Protein AF-Q15423-F1 (afdb_monomer_lite)

Foldseek 3Di:
DVVVVVVVVVVVVVVLLVVLQVVLVVLLVVLVVVCVVVVDPPCVVVSVVRSCVRSVVSDPSSND

Secondary structure (DSSP, 8-state):
-HHHHHHHHHHHHHHHHHHHHHHHHHHHHHHHHHHHHH--TT-HHHHHHHHHHHHHTT-GGGG-

Radius of gyration: 16.39 Å; chains: 1; bounding box: 32×15×52 Å

pLDDT: mean 90.85, std 9.76, range [62.34, 98.0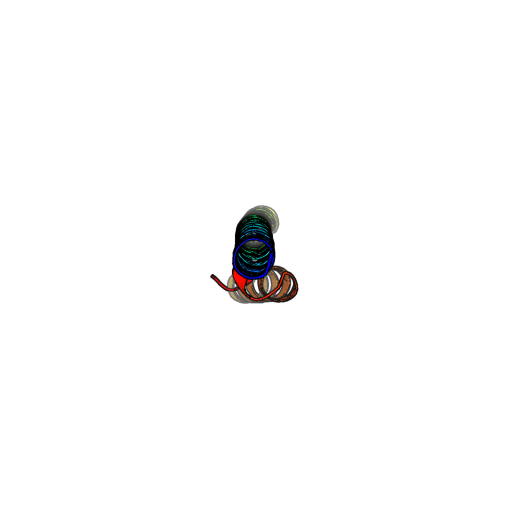]

InterPro domains:
  IPR000096 Serum amyloid A protein [PF00277] (16-62)
  IPR000096 Serum amyloid A protein [PR00306] (17-36)
  IPR000096 Serum amyloid A protein [PR00306] (37-56)
  IPR000096 Serum amyloid A protein [PR00306] (57-64)
  IPR000096 Serum amyloid A protein [SM00197] (14-64)

Structure (mmCIF, N/CA/C/O backbone):
data_AF-Q15423-F1
#
_entry.id   AF-Q15423-F1
#
loop_
_atom_site.group_PDB
_atom_site.id
_atom_site.type_symbol
_atom_site.label_atom_id
_atom_site.label_alt_id
_atom_site.label_comp_id
_atom_site.label_asym_id
_atom_site.label_entity_id
_atom_site.label_seq_id
_atom_site.pdbx_PDB_ins_code
_atom_site.Cartn_x
_atom_site.Cartn_y
_atom_site.Cartn_z
_atom_site.occupancy
_atom_site.B_iso_or_equiv
_atom_site.auth_seq_id
_atom_site.auth_comp_id
_atom_site.auth_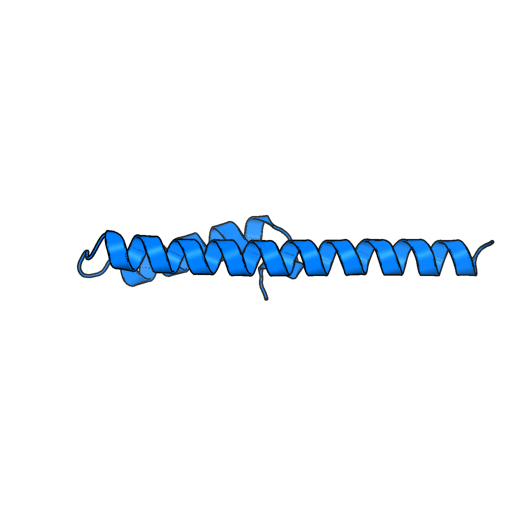asym_id
_atom_site.auth_atom_id
_atom_site.pdbx_PDB_model_num
ATOM 1 N N . VAL A 1 1 ? 20.130 -0.283 -32.528 1.00 63.91 1 VAL A N 1
ATOM 2 C CA . VAL A 1 1 ? 18.663 -0.488 -32.417 1.00 63.91 1 VAL A CA 1
ATOM 3 C C . VAL A 1 1 ? 18.310 -1.536 -31.359 1.00 63.91 1 VAL A C 1
ATOM 5 O O . VAL A 1 1 ? 17.560 -1.206 -30.453 1.00 63.91 1 VAL A O 1
ATOM 8 N N . PHE A 1 2 ? 18.885 -2.748 -31.392 1.00 65.38 2 PHE A N 1
ATOM 9 C CA . PHE A 1 2 ? 18.536 -3.835 -30.454 1.00 65.38 2 PHE A CA 1
ATOM 10 C C . PHE A 1 2 ? 18.825 -3.521 -28.965 1.00 65.38 2 PHE A C 1
ATOM 12 O O . PHE A 1 2 ? 17.935 -3.656 -28.132 1.00 65.38 2 PHE A O 1
ATOM 19 N N . CYS A 1 3 ? 20.013 -3.000 -28.622 1.00 62.34 3 CYS A N 1
ATOM 20 C CA . CYS A 1 3 ? 20.340 -2.635 -27.230 1.00 62.34 3 CYS A CA 1
ATOM 21 C C . CYS A 1 3 ? 19.477 -1.489 -26.681 1.00 62.34 3 CYS A C 1
ATOM 23 O O . CYS A 1 3 ? 19.114 -1.497 -25.511 1.00 62.34 3 CYS A O 1
ATOM 25 N N . SER A 1 4 ? 19.114 -0.520 -27.524 1.00 75.62 4 SER A N 1
ATOM 26 C CA . SER A 1 4 ? 18.254 0.608 -27.145 1.00 75.62 4 SER A CA 1
ATOM 27 C C . SER A 1 4 ? 16.834 0.146 -26.796 1.00 75.62 4 SER A C 1
ATOM 29 O O . SER A 1 4 ? 16.223 0.690 -25.882 1.00 75.62 4 SER A O 1
ATOM 31 N N . LEU A 1 5 ? 16.330 -0.886 -27.486 1.00 75.06 5 LEU A N 1
ATOM 32 C CA . LEU A 1 5 ? 15.028 -1.494 -27.206 1.00 75.06 5 LEU A CA 1
ATOM 33 C C . LEU A 1 5 ? 15.042 -2.260 -25.873 1.00 75.06 5 LEU A C 1
ATOM 35 O O . LEU A 1 5 ? 14.140 -2.079 -25.061 1.00 75.06 5 LEU A O 1
ATOM 39 N N . VAL A 1 6 ? 16.086 -3.062 -25.623 1.00 73.75 6 VAL A N 1
ATOM 40 C CA . VAL A 1 6 ? 16.255 -3.799 -24.357 1.00 73.75 6 VAL A CA 1
ATOM 41 C C . VAL A 1 6 ? 16.387 -2.834 -23.180 1.00 73.75 6 VAL A C 1
ATOM 43 O O . VAL A 1 6 ? 15.682 -2.992 -22.189 1.00 73.75 6 VAL A O 1
ATOM 46 N N . LEU A 1 7 ? 17.214 -1.789 -23.301 1.00 73.19 7 LEU A N 1
ATOM 47 C CA . LEU A 1 7 ? 17.336 -0.757 -22.267 1.00 73.19 7 LEU A CA 1
ATOM 48 C C . LEU A 1 7 ? 16.006 -0.025 -22.044 1.00 73.19 7 LEU A C 1
ATOM 50 O O . LEU A 1 7 ? 15.615 0.167 -20.900 1.00 73.19 7 LEU A O 1
ATOM 54 N N . GLY A 1 8 ? 15.270 0.309 -23.108 1.00 76.50 8 GLY A N 1
ATOM 55 C CA . GLY A 1 8 ? 13.954 0.945 -23.000 1.00 76.50 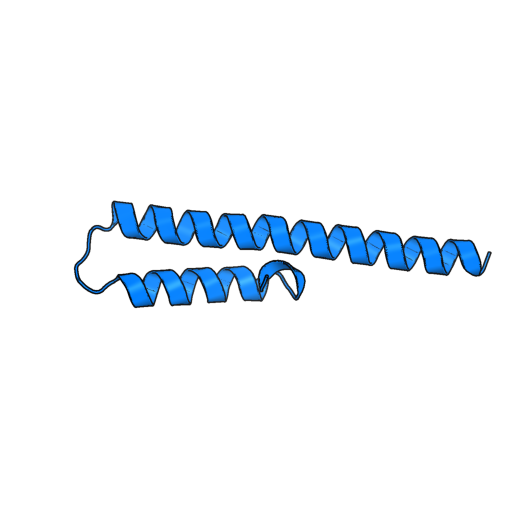8 GLY A CA 1
ATOM 56 C C . GLY A 1 8 ? 12.908 0.081 -22.284 1.00 76.50 8 GLY A C 1
ATOM 57 O O . GLY A 1 8 ? 12.176 0.588 -21.434 1.00 76.50 8 GLY A O 1
ATOM 58 N N . VAL A 1 9 ? 12.852 -1.224 -22.578 1.00 78.00 9 VAL A N 1
ATOM 59 C CA . VAL A 1 9 ? 11.950 -2.172 -21.897 1.00 78.00 9 VAL A CA 1
ATOM 60 C C . VAL A 1 9 ? 12.345 -2.342 -20.430 1.00 78.00 9 VAL A C 1
ATOM 62 O O . VAL A 1 9 ? 11.481 -2.253 -19.558 1.00 78.00 9 VAL A O 1
ATOM 65 N N . SER A 1 10 ? 13.640 -2.500 -20.143 1.00 78.19 10 SER A N 1
ATOM 66 C CA . SER A 1 10 ? 14.156 -2.614 -18.776 1.00 78.19 10 SER A CA 1
ATOM 67 C C . SER A 1 10 ? 13.879 -1.357 -17.948 1.00 78.19 10 SER A C 1
ATOM 69 O O . SER A 1 10 ? 13.403 -1.461 -16.820 1.00 78.19 10 SER A O 1
ATOM 71 N N . SER A 1 11 ? 14.094 -0.162 -18.511 1.00 82.50 11 SER A N 1
ATOM 72 C CA . SER A 1 11 ? 13.779 1.103 -17.840 1.00 82.50 11 SER A CA 1
ATOM 73 C C . SER A 1 11 ? 12.282 1.250 -17.577 1.00 82.50 11 SER A C 1
ATOM 75 O O . SER A 1 11 ? 11.895 1.621 -16.472 1.00 82.50 11 SER A O 1
ATOM 77 N N . ARG A 1 12 ? 11.420 0.918 -18.550 1.00 87.44 12 ARG A N 1
ATOM 78 C CA . ARG A 1 12 ? 9.963 0.994 -18.366 1.00 87.44 12 ARG A CA 1
ATOM 79 C C . ARG A 1 12 ? 9.474 0.026 -17.288 1.00 87.44 12 ARG A C 1
ATOM 81 O O . ARG A 1 12 ? 8.702 0.438 -16.431 1.00 87.44 12 ARG A O 1
ATOM 88 N N . SER A 1 13 ? 9.961 -1.216 -17.295 1.00 91.00 13 SER A N 1
ATOM 89 C CA . SER A 1 13 ? 9.638 -2.212 -16.266 1.00 91.00 13 SER A CA 1
ATOM 90 C C . SER A 1 13 ? 10.086 -1.764 -14.873 1.00 91.00 13 SER A C 1
ATOM 92 O O . SER A 1 13 ? 9.361 -1.970 -13.905 1.00 91.00 13 SER A O 1
ATOM 94 N N . PHE A 1 14 ? 11.257 -1.131 -14.768 1.00 92.56 14 PHE A N 1
ATOM 95 C CA . PHE A 1 14 ? 11.778 -0.620 -13.502 1.00 92.56 14 PHE A CA 1
ATOM 96 C C . PHE A 1 14 ? 10.932 0.535 -12.952 1.00 92.56 14 PHE A C 1
ATOM 98 O O . PHE A 1 14 ? 10.563 0.522 -11.780 1.00 92.56 14 PHE A O 1
ATOM 105 N N . PHE A 1 15 ? 10.561 1.508 -13.792 1.00 94.69 15 PHE A N 1
ATOM 106 C CA . PHE A 1 15 ? 9.691 2.606 -13.360 1.00 94.69 15 PHE A CA 1
ATOM 107 C C . PHE A 1 15 ? 8.285 2.132 -12.982 1.00 94.69 15 PHE A C 1
ATOM 109 O O . PHE A 1 15 ? 7.732 2.635 -12.007 1.00 94.69 15 PHE A O 1
ATOM 116 N N . SER A 1 16 ? 7.724 1.152 -13.701 1.00 94.94 16 SER A N 1
ATOM 117 C CA . SER A 1 16 ? 6.458 0.517 -13.317 1.00 94.94 16 SER A CA 1
ATOM 118 C C . SER A 1 16 ? 6.562 -0.129 -11.937 1.00 94.94 16 SER A C 1
ATOM 120 O O . SER A 1 16 ? 5.763 0.195 -11.067 1.00 94.94 16 SER A O 1
ATOM 122 N N . PHE A 1 17 ? 7.601 -0.933 -11.693 1.00 95.31 17 PHE A N 1
ATOM 123 C CA . PHE A 1 17 ? 7.829 -1.567 -10.392 1.00 95.31 17 PHE A CA 1
ATOM 124 C C . PHE A 1 17 ? 7.947 -0.549 -9.246 1.00 95.31 17 PHE A C 1
ATOM 126 O O . PHE A 1 17 ? 7.320 -0.715 -8.203 1.00 95.31 17 PHE A O 1
ATOM 133 N N . LEU A 1 18 ? 8.708 0.536 -9.437 1.00 96.19 18 LEU A N 1
ATOM 134 C CA . LEU A 1 18 ? 8.827 1.593 -8.426 1.00 96.19 18 LEU A CA 1
ATOM 135 C C . LEU A 1 18 ? 7.498 2.314 -8.168 1.00 96.19 18 LEU A C 1
ATOM 137 O O . LEU A 1 18 ? 7.198 2.646 -7.022 1.00 96.19 18 LEU A O 1
ATOM 141 N N . GLY A 1 19 ? 6.705 2.554 -9.215 1.00 96.81 19 GLY A N 1
ATOM 142 C CA . GLY A 1 19 ? 5.371 3.137 -9.082 1.00 96.81 19 GLY A CA 1
ATOM 143 C C . GLY A 1 19 ? 4.432 2.237 -8.278 1.00 96.81 19 GLY A C 1
ATOM 144 O O . GLY A 1 19 ? 3.778 2.706 -7.350 1.00 96.81 19 GLY A O 1
ATOM 145 N N . GLU A 1 20 ? 4.426 0.938 -8.580 1.00 97.81 20 GLU A N 1
ATOM 146 C CA . GLU A 1 20 ? 3.650 -0.068 -7.848 1.00 97.81 20 GLU A CA 1
ATOM 147 C C . GLU A 1 20 ? 4.064 -0.152 -6.373 1.00 97.81 20 GLU A C 1
ATOM 149 O O . GLU A 1 20 ? 3.198 -0.197 -5.503 1.00 97.81 20 GLU A O 1
ATOM 154 N N . ALA A 1 21 ? 5.369 -0.113 -6.082 1.00 96.81 21 ALA A N 1
ATOM 155 C CA . ALA A 1 21 ? 5.890 -0.132 -4.715 1.00 96.81 21 ALA A CA 1
ATOM 156 C C . ALA A 1 21 ? 5.500 1.118 -3.918 1.00 96.81 21 ALA A C 1
ATOM 158 O O . ALA A 1 21 ? 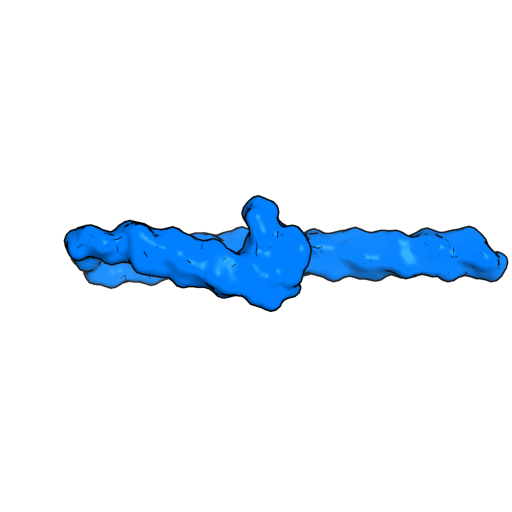5.080 1.023 -2.764 1.00 96.81 21 ALA A O 1
ATOM 159 N N . PHE A 1 22 ? 5.587 2.297 -4.537 1.00 97.31 22 PHE A N 1
ATOM 160 C CA . PHE A 1 22 ? 5.157 3.541 -3.905 1.00 97.31 22 PHE A CA 1
ATOM 161 C C . PHE A 1 22 ? 3.656 3.528 -3.587 1.00 97.31 22 PHE A C 1
ATOM 163 O O . PHE A 1 22 ? 3.241 3.890 -2.483 1.00 97.31 22 PHE A O 1
ATOM 170 N N . ASP A 1 23 ? 2.840 3.084 -4.541 1.00 98.00 23 ASP A N 1
ATOM 171 C CA . ASP A 1 23 ? 1.398 2.977 -4.354 1.00 98.00 23 ASP A CA 1
ATOM 172 C C . ASP A 1 23 ? 1.022 1.923 -3.302 1.00 98.00 23 ASP A C 1
ATOM 174 O O . ASP A 1 23 ? 0.154 2.190 -2.468 1.00 98.00 23 ASP A O 1
ATOM 178 N N . GLY A 1 24 ? 1.707 0.775 -3.280 1.00 97.62 24 GLY A N 1
ATOM 179 C CA . GLY A 1 24 ? 1.532 -0.254 -2.253 1.00 97.62 24 GLY A CA 1
ATOM 180 C C . GLY A 1 24 ? 1.850 0.266 -0.851 1.00 97.62 24 GLY A C 1
ATOM 181 O O . GLY A 1 24 ? 1.035 0.132 0.063 1.00 97.62 24 GLY A O 1
ATOM 182 N N . ALA A 1 25 ? 2.967 0.981 -0.686 1.00 97.12 25 ALA A N 1
ATOM 183 C CA . ALA A 1 25 ? 3.315 1.622 0.583 1.00 97.12 25 ALA A CA 1
ATOM 184 C C . ALA A 1 25 ? 2.255 2.650 1.029 1.00 97.12 25 ALA A C 1
ATOM 186 O O . ALA A 1 25 ? 1.922 2.745 2.214 1.00 97.12 25 ALA A O 1
ATOM 187 N N . ARG A 1 26 ? 1.676 3.403 0.084 1.00 97.69 26 ARG A N 1
ATOM 188 C CA . ARG A 1 26 ? 0.587 4.349 0.367 1.00 97.69 26 ARG A CA 1
ATOM 189 C C . ARG A 1 26 ? -0.695 3.641 0.812 1.00 97.69 26 ARG A C 1
ATOM 191 O O . ARG A 1 26 ? -1.395 4.158 1.684 1.00 97.69 26 ARG A O 1
ATOM 198 N N . ASP A 1 27 ? -1.011 2.484 0.242 1.00 98.00 27 ASP A N 1
ATOM 199 C CA . ASP A 1 27 ? -2.177 1.686 0.635 1.00 98.00 27 ASP A CA 1
ATOM 200 C C . ASP A 1 27 ? -1.992 1.076 2.035 1.00 98.00 27 ASP A C 1
ATOM 202 O O . ASP A 1 27 ? -2.907 1.139 2.861 1.00 98.00 27 ASP A O 1
ATOM 206 N N . MET A 1 28 ? -0.776 0.637 2.370 1.00 97.06 28 MET A N 1
ATOM 207 C CA . MET A 1 28 ? -0.416 0.216 3.730 1.00 97.06 28 MET A CA 1
ATOM 208 C C . MET A 1 28 ? -0.548 1.357 4.746 1.00 97.06 28 MET A C 1
ATOM 210 O O . MET A 1 28 ? -1.133 1.178 5.817 1.00 97.06 28 MET A O 1
ATOM 214 N N . TRP A 1 29 ? -0.074 2.559 4.399 1.00 96.62 29 TRP A N 1
ATOM 215 C CA . TRP A 1 29 ? -0.234 3.742 5.248 1.00 96.62 29 TRP A CA 1
ATOM 216 C C . TRP A 1 29 ? -1.708 4.069 5.507 1.00 96.62 29 TRP A C 1
ATOM 218 O O . TRP A 1 29 ? -2.098 4.355 6.640 1.00 96.62 29 TRP A O 1
ATOM 228 N N . ARG A 1 30 ? -2.550 4.019 4.468 1.00 97.88 30 ARG A N 1
ATOM 229 C CA . ARG A 1 30 ? -3.999 4.230 4.606 1.00 97.88 30 ARG A CA 1
ATOM 230 C C . ARG A 1 30 ? -4.634 3.182 5.506 1.00 97.88 30 ARG A C 1
ATOM 232 O O . ARG A 1 30 ? -5.416 3.536 6.378 1.00 97.88 30 ARG A O 1
ATOM 239 N N . ALA A 1 31 ? -4.267 1.912 5.345 1.00 96.69 31 ALA A N 1
ATOM 240 C CA . ALA A 1 31 ? -4.779 0.851 6.198 1.00 96.69 31 ALA A CA 1
ATOM 241 C C . ALA A 1 31 ? -4.454 1.082 7.680 1.00 96.69 31 ALA A C 1
ATOM 243 O O . ALA A 1 31 ? -5.330 0.915 8.527 1.00 96.69 31 ALA A O 1
ATOM 244 N N . TYR A 1 32 ? -3.239 1.544 7.975 1.00 94.81 32 TYR A N 1
ATOM 245 C CA . TYR A 1 32 ? -2.837 1.939 9.321 1.00 94.81 32 TYR A CA 1
ATOM 246 C C . TYR A 1 32 ? -3.602 3.170 9.837 1.00 94.81 32 TYR A C 1
ATOM 248 O O . TYR A 1 32 ? -4.029 3.188 10.991 1.00 94.81 32 TYR A O 1
ATOM 256 N N . SER A 1 33 ? -3.795 4.192 8.995 1.00 96.88 33 SER A N 1
ATOM 257 C CA . SER A 1 33 ? -4.558 5.397 9.352 1.00 96.88 33 SER A CA 1
ATOM 258 C C . SER A 1 33 ? -6.001 5.055 9.716 1.00 96.88 33 SER A C 1
ATOM 260 O O . SER A 1 33 ? -6.461 5.427 10.793 1.00 96.88 33 SER A O 1
ATOM 262 N N . ASP A 1 34 ? -6.683 4.281 8.872 1.00 97.06 34 ASP A N 1
ATOM 263 C CA . ASP A 1 34 ? -8.065 3.865 9.111 1.00 97.06 34 ASP A CA 1
ATOM 264 C C . ASP A 1 34 ? -8.179 2.974 10.355 1.00 97.06 34 ASP A C 1
ATOM 266 O O . ASP A 1 34 ? -9.142 3.090 11.104 1.00 97.06 34 ASP A O 1
ATOM 270 N N . MET A 1 35 ? -7.194 2.105 10.617 1.00 96.44 35 MET A N 1
ATOM 271 C CA . MET A 1 35 ? -7.153 1.299 11.843 1.00 96.44 35 MET A CA 1
ATOM 272 C C . MET A 1 35 ? -7.105 2.179 13.093 1.00 96.44 35 MET A C 1
ATOM 274 O O . MET A 1 35 ? -7.820 1.928 14.066 1.00 96.44 35 MET A O 1
ATOM 278 N N . ARG A 1 36 ? -6.260 3.217 13.068 1.00 95.19 36 ARG A N 1
ATOM 279 C CA . ARG A 1 36 ? -6.141 4.176 14.171 1.00 95.19 36 ARG A CA 1
ATOM 280 C C . ARG A 1 36 ? -7.411 4.989 14.360 1.00 95.19 36 ARG A C 1
ATOM 282 O O . ARG A 1 36 ? -7.790 5.237 15.499 1.00 95.19 36 ARG A O 1
ATOM 289 N N . GLU A 1 37 ? -8.039 5.404 13.267 1.00 96.44 37 GLU A N 1
ATOM 290 C CA . GLU A 1 37 ? -9.273 6.185 13.296 1.00 96.44 37 GLU A CA 1
ATOM 291 C C . GLU A 1 37 ? -10.470 5.348 13.764 1.00 96.44 37 GLU A C 1
ATOM 293 O O . GLU A 1 37 ? -11.243 5.799 14.605 1.00 96.44 37 GLU A O 1
ATOM 298 N N . ALA A 1 38 ? -10.589 4.105 13.289 1.00 94.75 38 ALA A N 1
ATOM 299 C CA . ALA A 1 38 ? -11.674 3.203 13.664 1.00 94.75 38 ALA A CA 1
ATOM 300 C C . ALA A 1 38 ? -11.642 2.817 15.152 1.00 94.75 38 ALA A C 1
ATOM 302 O O . ALA A 1 38 ? -12.699 2.567 15.729 1.00 94.75 38 ALA A O 1
ATOM 303 N N . ASN A 1 39 ? -10.449 2.747 15.762 1.00 93.62 39 ASN A N 1
ATOM 304 C CA . ASN A 1 39 ? -10.243 2.473 17.191 1.00 93.62 39 ASN A CA 1
ATOM 305 C C . ASN A 1 39 ? -11.079 1.285 17.721 1.00 93.62 39 ASN A C 1
ATOM 307 O O . ASN A 1 39 ? -11.663 1.328 18.806 1.00 93.62 39 ASN A O 1
ATOM 311 N N . TYR A 1 40 ? -11.178 0.221 16.920 1.00 92.69 40 TYR A N 1
ATOM 312 C CA . TYR A 1 40 ? -12.030 -0.931 17.208 1.00 92.69 40 TYR A CA 1
ATOM 313 C C . TYR A 1 40 ? -11.203 -2.131 17.675 1.00 92.69 40 TYR A C 1
ATOM 315 O O . TYR A 1 40 ? -10.264 -2.560 16.995 1.00 92.69 40 TYR A O 1
ATOM 323 N N . ILE A 1 41 ? -11.570 -2.709 18.821 1.00 91.38 41 ILE A N 1
ATOM 324 C CA . ILE A 1 41 ? -10.855 -3.842 19.422 1.00 91.38 41 ILE A CA 1
ATOM 325 C C . ILE A 1 41 ? -10.912 -5.054 18.481 1.00 91.38 41 ILE A C 1
ATOM 327 O O . ILE A 1 41 ? -11.978 -5.461 18.029 1.00 91.38 41 ILE A O 1
ATOM 331 N N . GLY A 1 42 ? -9.748 -5.643 18.191 1.00 91.69 42 GLY A N 1
ATOM 332 C CA . GLY A 1 42 ? -9.635 -6.843 17.354 1.00 91.69 42 GLY A CA 1
ATOM 333 C C . GLY A 1 42 ? -9.670 -6.596 15.841 1.00 91.69 42 GLY A C 1
ATOM 334 O O . GLY A 1 42 ? -9.639 -7.560 15.078 1.00 91.69 42 GLY A O 1
ATOM 335 N N . SER A 1 43 ? -9.695 -5.337 15.390 1.00 92.81 43 SER A N 1
ATOM 336 C CA . SER A 1 43 ? -9.722 -4.995 13.957 1.00 92.81 43 SER A CA 1
ATOM 337 C C . SER A 1 43 ? -8.352 -5.016 13.257 1.00 92.81 43 SER A C 1
ATOM 339 O O . SER A 1 43 ? -8.301 -5.000 12.030 1.00 92.81 43 SER A O 1
ATOM 341 N N . ASP A 1 44 ? -7.248 -5.124 14.001 1.00 93.12 44 ASP A N 1
ATOM 342 C CA . ASP A 1 44 ? -5.863 -5.131 13.490 1.00 93.12 44 ASP A CA 1
ATOM 343 C C . ASP A 1 44 ? -5.655 -6.085 12.297 1.00 93.12 44 ASP A C 1
ATOM 345 O O . ASP A 1 44 ? -5.234 -5.677 11.213 1.00 93.12 44 ASP A O 1
ATOM 349 N N . LYS A 1 45 ? -6.078 -7.347 12.446 1.00 95.75 45 LYS A N 1
ATOM 350 C CA . LYS A 1 45 ? -5.948 -8.368 11.394 1.00 95.75 45 LYS A CA 1
ATOM 351 C C . LYS A 1 45 ? -6.716 -8.012 10.123 1.00 95.75 45 LYS A C 1
ATOM 353 O O . LYS A 1 45 ? -6.269 -8.347 9.030 1.00 95.75 45 LYS A O 1
ATOM 358 N N . TYR A 1 46 ? -7.864 -7.350 10.260 1.00 96.19 46 TYR A N 1
ATOM 359 C CA . TYR A 1 46 ? -8.643 -6.895 9.114 1.00 96.19 46 TYR A CA 1
ATOM 360 C C . TYR A 1 46 ? -7.897 -5.795 8.356 1.00 96.19 46 TYR A C 1
ATOM 362 O O . TYR A 1 46 ? -7.763 -5.880 7.137 1.00 96.19 46 TYR A O 1
ATOM 370 N N . PHE A 1 47 ? -7.361 -4.797 9.062 1.00 96.75 47 PHE A N 1
ATOM 371 C CA . PHE A 1 47 ? -6.637 -3.700 8.425 1.00 96.75 47 PHE A CA 1
ATOM 372 C C . PHE A 1 47 ? -5.317 -4.154 7.800 1.00 96.75 47 PHE A C 1
ATOM 374 O O . PHE A 1 47 ? -5.015 -3.732 6.686 1.00 96.75 47 PHE A O 1
ATOM 381 N N . HIS A 1 48 ? -4.592 -5.083 8.427 1.00 95.62 48 HIS A N 1
ATOM 382 C CA . HIS A 1 48 ? -3.427 -5.716 7.809 1.00 95.62 48 HIS A CA 1
ATOM 383 C C . HIS A 1 48 ? -3.788 -6.506 6.549 1.00 95.62 48 HIS A C 1
ATOM 385 O O . HIS A 1 48 ? -3.145 -6.337 5.514 1.00 95.62 48 HIS A O 1
ATOM 391 N N . ALA A 1 49 ? -4.841 -7.326 6.602 1.00 96.75 49 ALA A N 1
ATOM 392 C CA . ALA A 1 49 ? -5.292 -8.078 5.436 1.00 96.75 49 ALA A CA 1
ATOM 393 C C . ALA A 1 49 ? -5.742 -7.151 4.298 1.00 96.75 49 ALA A C 1
ATOM 395 O O . ALA A 1 49 ? -5.384 -7.385 3.146 1.00 96.75 49 ALA A O 1
ATOM 396 N N . ARG A 1 50 ? -6.480 -6.078 4.611 1.00 97.44 50 ARG A N 1
ATOM 397 C CA . ARG A 1 50 ? -6.925 -5.083 3.628 1.00 97.44 50 ARG A CA 1
ATOM 398 C C . ARG A 1 50 ? -5.747 -4.329 3.013 1.00 97.44 50 ARG A C 1
ATOM 400 O O . ARG A 1 50 ? -5.686 -4.231 1.796 1.00 97.44 50 ARG A O 1
ATOM 407 N N . GLY A 1 51 ? -4.808 -3.853 3.833 1.00 96.94 51 GLY A N 1
ATOM 408 C CA . GLY A 1 51 ? -3.600 -3.172 3.363 1.00 96.94 51 GLY A CA 1
ATOM 409 C C . GLY A 1 51 ? -2.787 -4.047 2.411 1.00 96.94 51 GLY A C 1
ATOM 410 O O . GLY A 1 51 ? -2.522 -3.635 1.285 1.00 96.94 51 GLY A O 1
ATOM 411 N N . ASN A 1 52 ? -2.493 -5.290 2.809 1.00 96.38 52 ASN A N 1
ATOM 412 C CA . ASN A 1 52 ? -1.764 -6.240 1.964 1.00 96.38 52 ASN A CA 1
ATOM 413 C C . ASN A 1 52 ? -2.533 -6.571 0.679 1.00 96.38 52 ASN A C 1
ATOM 415 O O . ASN A 1 52 ? -1.935 -6.688 -0.386 1.00 96.38 52 ASN A O 1
ATOM 419 N N . TYR A 1 53 ? -3.858 -6.722 0.762 1.00 96.94 53 TYR A N 1
ATOM 420 C CA . TYR A 1 53 ? -4.701 -6.990 -0.400 1.00 96.94 53 TYR A CA 1
ATOM 421 C C . TYR A 1 53 ? -4.698 -5.825 -1.395 1.00 96.94 53 TYR A C 1
ATOM 423 O O . TYR A 1 53 ? -4.576 -6.052 -2.598 1.00 96.94 53 TYR A O 1
ATOM 431 N N . ASP A 1 54 ? -4.808 -4.586 -0.920 1.00 97.56 54 ASP A N 1
ATOM 432 C CA . ASP A 1 54 ? -4.799 -3.405 -1.784 1.00 97.56 54 ASP A CA 1
ATOM 433 C C . ASP A 1 54 ? -3.415 -3.155 -2.394 1.00 97.56 54 ASP A C 1
ATOM 435 O O . ASP A 1 54 ? -3.322 -2.871 -3.589 1.00 97.56 54 ASP A O 1
ATOM 439 N N . ALA A 1 55 ? -2.347 -3.383 -1.629 1.00 96.94 55 ALA A N 1
ATOM 440 C CA . ALA A 1 55 ? -0.978 -3.297 -2.119 1.00 96.94 55 ALA A CA 1
ATOM 441 C C . ALA A 1 55 ? -0.680 -4.385 -3.175 1.00 96.94 55 ALA A C 1
ATOM 443 O O . ALA A 1 55 ? -0.174 -4.086 -4.258 1.00 96.94 55 ALA A O 1
ATOM 444 N N . ALA A 1 56 ? -1.120 -5.628 -2.946 1.00 96.25 56 ALA A N 1
ATOM 445 C CA . ALA A 1 56 ? -0.975 -6.736 -3.895 1.00 96.25 56 ALA A CA 1
ATOM 446 C C . ALA A 1 56 ? -1.676 -6.493 -5.243 1.00 96.25 56 ALA A C 1
ATOM 448 O O . ALA A 1 56 ? -1.188 -6.932 -6.285 1.00 96.25 56 ALA A O 1
ATOM 449 N N . LYS A 1 57 ? -2.808 -5.774 -5.254 1.00 97.31 57 LYS A N 1
ATOM 450 C CA . LYS A 1 57 ? -3.506 -5.410 -6.501 1.00 97.31 57 LYS A CA 1
ATOM 451 C C . LYS A 1 57 ? -2.712 -4.455 -7.385 1.00 97.31 57 LYS A C 1
ATOM 453 O O . LYS A 1 57 ? -3.039 -4.344 -8.565 1.00 97.31 57 LYS A O 1
ATOM 458 N N . ARG A 1 58 ? -1.721 -3.738 -6.842 1.00 95.44 58 ARG A N 1
ATOM 459 C CA . ARG A 1 58 ? -0.896 -2.813 -7.631 1.00 95.44 58 ARG A CA 1
ATOM 460 C C . ARG A 1 58 ? 0.019 -3.553 -8.596 1.00 95.44 58 ARG A C 1
ATOM 462 O O . ARG A 1 58 ? 0.284 -3.029 -9.668 1.00 95.44 58 ARG A O 1
ATOM 469 N N . GLY A 1 59 ? 0.425 -4.771 -8.251 1.00 94.56 59 GLY A N 1
ATOM 470 C CA . GLY A 1 59 ? 1.340 -5.585 -9.039 1.00 94.56 59 GLY A CA 1
ATOM 471 C C . GLY A 1 59 ? 2.536 -6.055 -8.210 1.00 94.56 59 GLY A C 1
ATOM 472 O O . GLY A 1 59 ? 2.552 -5.875 -6.989 1.00 94.56 59 GLY A O 1
ATOM 473 N N . PRO A 1 60 ? 3.536 -6.679 -8.853 1.00 93.62 60 PRO A N 1
ATOM 474 C CA . PRO A 1 60 ? 4.721 -7.205 -8.181 1.00 93.62 60 PRO A CA 1
ATOM 475 C C . PRO A 1 60 ? 5.453 -6.195 -7.290 1.00 93.62 60 PRO A C 1
ATOM 477 O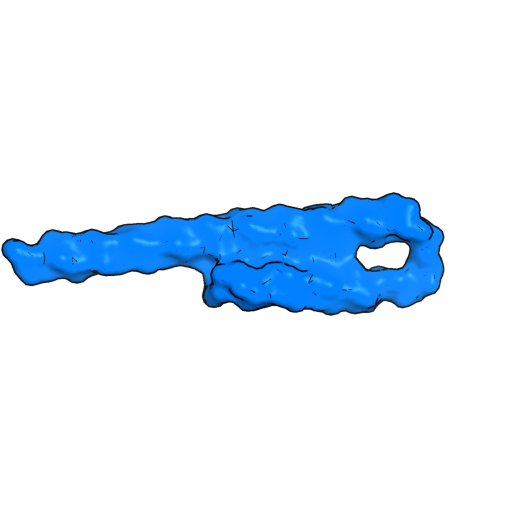 O . PRO A 1 60 ? 6.005 -6.600 -6.271 1.00 93.62 60 PRO A O 1
ATOM 480 N N . GLY A 1 61 ? 5.454 -4.903 -7.637 1.00 92.62 61 GLY A N 1
ATOM 481 C CA . GLY A 1 61 ? 6.080 -3.872 -6.805 1.00 92.62 61 GLY A CA 1
ATOM 482 C C . GLY A 1 61 ? 5.321 -3.576 -5.514 1.00 92.62 61 GLY A C 1
ATOM 483 O O . GLY A 1 61 ? 5.944 -3.256 -4.509 1.00 92.62 61 GLY A O 1
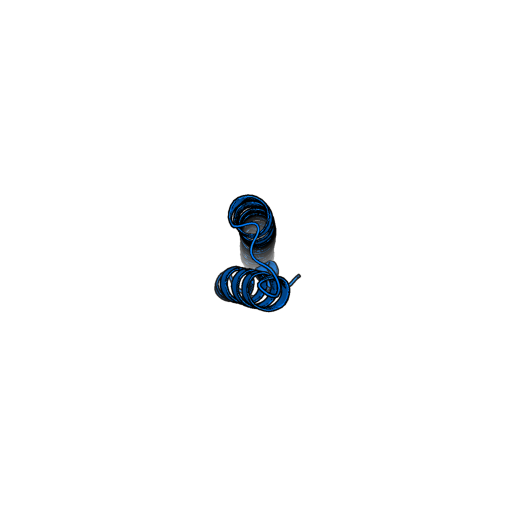ATOM 484 N N . GLY A 1 62 ? 3.995 -3.731 -5.503 1.00 88.38 62 GLY A N 1
ATOM 485 C CA . GLY A 1 62 ? 3.158 -3.425 -4.340 1.00 88.38 62 GLY A CA 1
ATOM 486 C C . GLY A 1 62 ? 3.168 -4.492 -3.241 1.00 88.38 62 GLY A C 1
ATOM 487 O O . GLY A 1 62 ? 2.671 -4.241 -2.153 1.00 88.38 62 GLY A O 1
ATOM 488 N N . LEU A 1 63 ? 3.729 -5.675 -3.498 1.00 81.12 63 LEU A N 1
ATOM 489 C CA . LEU A 1 63 ? 3.857 -6.757 -2.510 1.00 81.12 63 LEU A CA 1
ATOM 490 C C . LEU A 1 63 ? 5.052 -6.589 -1.553 1.00 81.12 63 LEU A C 1
ATOM 492 O O . LEU A 1 63 ? 5.174 -7.382 -0.618 1.00 81.12 63 LEU A O 1
ATOM 496 N N . GLY A 1 64 ? 5.950 -5.641 -1.854 1.00 62.91 64 GLY A N 1
ATOM 497 C CA . GLY A 1 64 ? 7.232 -5.432 -1.172 1.00 62.91 64 GLY A CA 1
ATOM 498 C C . GLY A 1 64 ? 7.134 -4.900 0.250 1.00 62.91 64 GLY A C 1
ATOM 499 O O . GLY A 1 64 ? 6.162 -4.177 0.562 1.00 62.91 64 GLY A O 1
#

Sequence (64 aa):
VFCSLVLGVSSRSFFSFLGEAFDGARDMWRAYSDMREANYIGSDKYFHARGNYDAAKRGPGGLG

Organism: Homo sapiens (NCBI:txid9606)